Protein AF-A0A3D6BNG0-F1 (afdb_monomer_lite)

Organism: NCBI:txid1137281

Foldseek 3Di:
DQDLVPDVVSVVVVVVCVVVVPCVCVVVVVVVCVVVQQKDWPDWDQPCDDDPVDSDDTDTDMDGPPD

Sequence (67 aa):
MLNPGNNFVDYLSVQYFRKRNYLDGLANTLANMEAAGEIEIVQQQRSFIGSLYVDGYSIIAWRPKNA

Structure (mmCIF, N/CA/C/O backbone):
data_AF-A0A3D6BNG0-F1
#
_entry.id   AF-A0A3D6BNG0-F1
#
loop_
_atom_site.group_PDB
_atom_site.id
_atom_site.type_symbol
_atom_site.label_atom_id
_atom_site.label_alt_id
_atom_site.label_comp_id
_atom_site.label_asym_id
_atom_site.label_entity_id
_atom_site.label_seq_id
_atom_site.pdbx_PDB_ins_code
_atom_site.Cartn_x
_atom_site.Cartn_y
_atom_site.Cartn_z
_atom_site.occupancy
_atom_site.B_iso_or_equiv
_atom_site.auth_seq_id
_atom_site.auth_comp_id
_atom_site.auth_asym_id
_atom_site.auth_atom_id
_atom_site.pdbx_PDB_model_num
ATOM 1 N N . MET A 1 1 ? -3.765 -2.419 -15.957 1.00 62.41 1 MET A N 1
ATOM 2 C CA . MET A 1 1 ? -3.160 -3.116 -14.795 1.00 62.41 1 MET A CA 1
ATOM 3 C C . MET A 1 1 ? -1.809 -3.668 -15.224 1.00 62.41 1 MET A C 1
ATOM 5 O O . MET A 1 1 ? -1.663 -3.925 -16.412 1.00 62.41 1 MET A O 1
ATOM 9 N N . LEU A 1 2 ? -0.850 -3.810 -14.301 1.00 73.88 2 LEU A N 1
ATOM 10 C CA . LEU A 1 2 ? 0.451 -4.430 -14.596 1.00 73.88 2 LEU A CA 1
ATOM 11 C C . LEU A 1 2 ? 0.248 -5.884 -15.048 1.00 73.88 2 LEU A C 1
ATOM 13 O O . LEU A 1 2 ? -0.585 -6.585 -14.473 1.00 73.88 2 LEU A O 1
ATOM 17 N N . ASN A 1 3 ? 1.018 -6.338 -16.035 1.00 83.50 3 ASN A N 1
ATOM 18 C CA . ASN A 1 3 ? 1.043 -7.723 -16.499 1.00 83.50 3 ASN A CA 1
ATOM 19 C C . ASN A 1 3 ? 2.471 -8.296 -16.410 1.00 83.50 3 ASN A C 1
ATOM 21 O O . ASN A 1 3 ? 3.140 -8.483 -17.429 1.00 83.50 3 ASN A O 1
ATOM 25 N N . PRO A 1 4 ? 2.955 -8.605 -15.194 1.00 83.19 4 PRO A N 1
ATOM 26 C CA . PRO A 1 4 ? 4.324 -9.077 -14.986 1.00 83.19 4 PRO A CA 1
ATOM 27 C C . PRO A 1 4 ? 4.607 -10.453 -15.612 1.00 83.19 4 PRO A C 1
ATOM 29 O O . PRO A 1 4 ? 5.767 -10.831 -15.721 1.00 83.19 4 PRO A O 1
ATOM 32 N N . GLY A 1 5 ? 3.579 -11.204 -16.026 1.00 88.31 5 GLY A N 1
ATOM 33 C CA . GLY A 1 5 ? 3.747 -12.483 -16.723 1.00 88.31 5 GLY A CA 1
ATOM 34 C C . GLY A 1 5 ? 4.072 -12.342 -18.212 1.00 88.31 5 GLY A C 1
ATOM 35 O O . GLY A 1 5 ? 4.569 -13.290 -18.806 1.00 88.31 5 GLY A O 1
ATOM 36 N N . ASN A 1 6 ? 3.805 -11.174 -18.808 1.00 92.25 6 ASN A N 1
ATOM 37 C CA . ASN A 1 6 ? 3.951 -10.947 -20.251 1.00 92.25 6 ASN A CA 1
ATOM 38 C C . ASN A 1 6 ? 4.695 -9.642 -20.599 1.00 92.25 6 ASN A C 1
ATOM 40 O O . ASN A 1 6 ? 4.881 -9.334 -21.773 1.00 92.25 6 ASN A O 1
ATOM 44 N N . ASN A 1 7 ? 5.107 -8.860 -19.593 1.00 93.44 7 ASN A N 1
ATOM 45 C CA . ASN A 1 7 ? 5.853 -7.613 -19.749 1.00 93.44 7 ASN A CA 1
ATOM 46 C C . ASN A 1 7 ? 7.025 -7.558 -18.753 1.00 93.44 7 ASN A C 1
ATOM 48 O O . ASN A 1 7 ? 6.836 -7.531 -17.535 1.00 93.44 7 ASN A O 1
ATOM 52 N N . PHE A 1 8 ? 8.249 -7.503 -19.284 1.00 93.25 8 PHE A N 1
ATOM 53 C CA . PHE A 1 8 ? 9.475 -7.483 -18.485 1.00 93.25 8 PHE A CA 1
ATOM 54 C C . PHE A 1 8 ? 9.621 -6.216 -17.627 1.00 93.25 8 PHE A C 1
ATOM 56 O O . PHE A 1 8 ? 10.116 -6.291 -16.505 1.00 93.25 8 PHE A O 1
ATOM 63 N N . VAL A 1 9 ? 9.152 -5.061 -18.107 1.00 90.25 9 VAL A N 1
ATOM 64 C CA . VAL A 1 9 ? 9.193 -3.805 -17.340 1.00 90.25 9 VAL A CA 1
ATOM 65 C C . VAL A 1 9 ? 8.257 -3.886 -16.135 1.00 90.25 9 VAL A C 1
ATOM 67 O O . VAL A 1 9 ? 8.648 -3.515 -15.028 1.00 90.25 9 VAL A O 1
ATOM 70 N N . ASP A 1 10 ? 7.061 -4.450 -16.318 1.00 89.25 10 ASP A N 1
ATOM 71 C CA . ASP A 1 10 ? 6.114 -4.675 -15.221 1.00 89.25 10 ASP A CA 1
ATOM 72 C C . ASP A 1 10 ? 6.690 -5.649 -14.189 1.00 89.25 10 ASP A C 1
ATOM 74 O O . ASP A 1 10 ? 6.592 -5.411 -12.984 1.00 89.25 10 ASP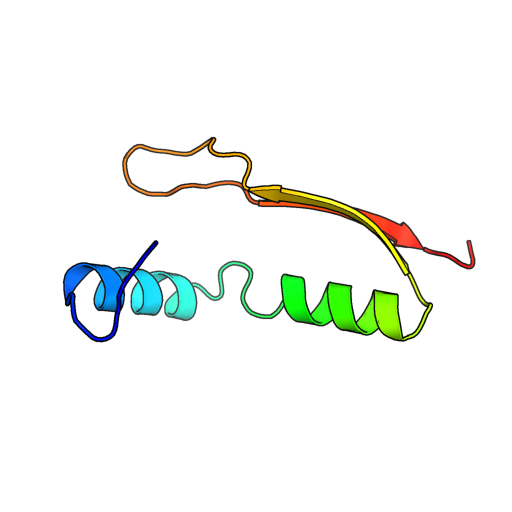 A O 1
ATOM 78 N N . TYR A 1 11 ? 7.348 -6.717 -14.651 1.00 92.69 11 TYR A N 1
ATOM 79 C CA . TYR A 1 11 ? 8.057 -7.649 -13.778 1.00 92.69 11 TYR A CA 1
ATOM 80 C C . TYR A 1 11 ? 9.138 -6.942 -12.950 1.00 92.69 11 TYR A C 1
ATOM 82 O O . TYR A 1 11 ? 9.142 -7.059 -11.723 1.00 92.69 11 TYR A O 1
ATOM 90 N N . LEU A 1 12 ? 10.028 -6.175 -13.589 1.00 92.31 12 LEU A N 1
ATOM 91 C CA . LEU A 1 12 ? 11.095 -5.450 -12.894 1.00 92.31 12 LEU A CA 1
ATOM 92 C C . LEU A 1 12 ? 10.544 -4.432 -11.891 1.00 92.31 12 LEU A C 1
ATOM 94 O O . LEU A 1 12 ? 11.081 -4.316 -10.789 1.00 92.31 12 LEU A O 1
ATOM 98 N N . SER A 1 13 ? 9.454 -3.744 -12.237 1.00 87.25 13 SER A N 1
ATOM 99 C CA . SER A 1 13 ? 8.752 -2.830 -11.333 1.00 87.25 13 SER A CA 1
ATOM 100 C C . SER A 1 13 ? 8.283 -3.558 -10.069 1.00 87.25 13 SER A C 1
ATOM 102 O O . SER A 1 13 ? 8.632 -3.160 -8.956 1.00 87.25 13 SER A O 1
ATOM 104 N N . VAL A 1 14 ? 7.597 -4.699 -10.219 1.00 87.00 14 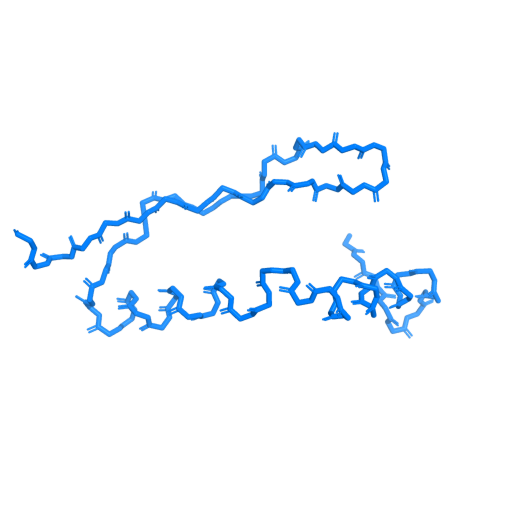VAL A N 1
ATOM 105 C CA . VAL A 1 14 ? 7.154 -5.527 -9.082 1.00 87.00 14 VAL A CA 1
ATOM 106 C C . VAL A 1 14 ? 8.338 -5.983 -8.222 1.00 87.00 14 VAL A C 1
ATOM 108 O O . VAL A 1 14 ? 8.276 -5.885 -6.996 1.00 87.00 14 VAL A O 1
ATOM 111 N N . GLN A 1 15 ? 9.431 -6.447 -8.835 1.00 91.00 15 GLN A N 1
ATOM 112 C CA . GLN A 1 15 ? 10.622 -6.884 -8.094 1.00 91.00 15 GLN A CA 1
ATOM 113 C C . GLN A 1 15 ? 11.284 -5.736 -7.324 1.00 91.00 15 GLN A C 1
ATOM 115 O O . GLN A 1 15 ? 11.717 -5.921 -6.185 1.00 91.00 15 GLN A O 1
ATOM 120 N N . TYR A 1 16 ? 11.330 -4.538 -7.907 1.00 89.38 16 TYR A N 1
ATOM 121 C CA . TYR A 1 16 ? 11.863 -3.350 -7.249 1.00 89.38 16 TYR A CA 1
ATOM 122 C C . TYR A 1 16 ? 11.064 -2.981 -5.990 1.00 89.38 16 TYR A C 1
ATOM 124 O O . TYR A 1 16 ? 11.661 -2.773 -4.931 1.00 89.38 16 TYR A O 1
ATOM 132 N N . PHE A 1 17 ? 9.728 -2.952 -6.064 1.00 86.38 17 PHE A N 1
ATOM 133 C CA . PHE A 1 17 ? 8.890 -2.640 -4.898 1.00 86.38 17 PHE A CA 1
ATOM 134 C C . PHE A 1 17 ? 8.973 -3.710 -3.806 1.00 86.38 17 PHE A C 1
ATOM 136 O O . PHE A 1 17 ? 9.108 -3.359 -2.632 1.00 86.38 17 PHE A O 1
ATOM 143 N N . ARG A 1 18 ? 8.995 -4.997 -4.183 1.00 87.69 18 ARG A N 1
ATOM 144 C CA . ARG A 1 18 ? 9.211 -6.110 -3.242 1.00 87.69 18 ARG A CA 1
ATOM 145 C C . ARG A 1 18 ? 10.548 -5.994 -2.521 1.00 87.69 18 ARG A C 1
ATOM 147 O O . ARG A 1 18 ? 10.594 -6.088 -1.301 1.00 87.69 18 ARG A O 1
ATOM 154 N N . LYS A 1 19 ? 11.632 -5.699 -3.248 1.00 91.31 19 LYS A N 1
ATOM 155 C CA . LYS A 1 19 ? 12.962 -5.491 -2.652 1.00 91.31 19 LYS A CA 1
ATOM 156 C C . LYS A 1 19 ? 12.971 -4.355 -1.622 1.00 91.31 19 LYS A C 1
ATOM 158 O O . LYS A 1 19 ? 13.726 -4.413 -0.657 1.00 91.31 19 LYS A O 1
ATOM 163 N N . ARG A 1 20 ? 12.153 -3.318 -1.822 1.00 88.44 20 ARG A N 1
ATOM 164 C CA . ARG A 1 20 ? 12.015 -2.192 -0.883 1.00 88.44 20 ARG A CA 1
ATOM 165 C C . ARG A 1 20 ? 11.114 -2.499 0.310 1.00 88.44 20 ARG A C 1
ATOM 167 O O . ARG A 1 20 ? 11.011 -1.645 1.185 1.00 88.44 20 ARG A O 1
ATOM 174 N N . ASN A 1 21 ? 10.460 -3.663 0.330 1.00 85.56 21 ASN A N 1
ATOM 175 C CA . ASN A 1 21 ? 9.446 -4.027 1.316 1.00 85.56 21 ASN A CA 1
ATOM 176 C C . ASN A 1 21 ? 8.366 -2.935 1.465 1.00 85.56 21 ASN A C 1
ATOM 178 O O . ASN A 1 21 ? 7.890 -2.638 2.560 1.00 85.56 21 ASN A O 1
ATOM 182 N N . TYR A 1 22 ? 8.041 -2.251 0.361 1.00 80.12 22 TYR A N 1
ATOM 183 C CA . TYR A 1 22 ? 7.133 -1.111 0.401 1.00 80.12 22 TYR A CA 1
ATOM 184 C C . TYR A 1 22 ? 5.689 -1.604 0.445 1.00 80.12 22 TYR A C 1
ATOM 186 O O . TYR A 1 22 ? 5.174 -2.089 -0.560 1.00 80.12 22 TYR A O 1
ATOM 194 N N . LEU A 1 23 ? 5.056 -1.456 1.613 1.00 79.31 23 LEU A N 1
ATOM 195 C CA . LEU A 1 23 ? 3.667 -1.854 1.882 1.00 79.31 23 LEU A CA 1
ATOM 196 C C . LEU A 1 23 ? 3.385 -3.351 1.663 1.00 79.31 23 LEU A C 1
ATOM 198 O O . LEU A 1 23 ? 2.219 -3.746 1.598 1.00 79.31 23 LEU A O 1
ATOM 202 N N . ASP A 1 24 ? 4.428 -4.181 1.565 1.00 84.81 24 ASP A N 1
ATOM 203 C CA . ASP A 1 24 ? 4.255 -5.621 1.407 1.00 84.81 24 ASP A CA 1
ATOM 204 C C . ASP A 1 24 ? 3.559 -6.190 2.649 1.00 84.81 24 ASP A C 1
ATOM 206 O O . ASP A 1 24 ? 3.868 -5.831 3.786 1.00 84.81 24 ASP A O 1
ATOM 210 N N . GLY A 1 25 ? 2.535 -7.007 2.425 1.00 88.88 25 GLY A N 1
ATOM 211 C CA . GLY A 1 25 ? 1.695 -7.564 3.485 1.00 88.88 25 GLY A CA 1
ATOM 212 C C . GLY A 1 25 ? 0.710 -6.600 4.167 1.00 88.88 25 GLY A C 1
ATOM 213 O O . GLY A 1 25 ? -0.285 -7.088 4.691 1.00 88.88 25 GLY A O 1
ATOM 214 N N . LEU A 1 26 ? 0.887 -5.270 4.123 1.00 90.00 26 LEU A N 1
ATOM 215 C CA . LEU A 1 26 ? 0.049 -4.316 4.880 1.00 90.00 26 LEU A CA 1
ATOM 216 C C . LEU A 1 26 ? -1.454 -4.493 4.616 1.00 90.00 26 LEU A C 1
ATOM 218 O O . LEU A 1 26 ? -2.238 -4.633 5.551 1.00 90.00 26 LEU A O 1
ATOM 222 N N . ALA A 1 27 ? -1.854 -4.484 3.342 1.00 89.75 27 ALA A N 1
ATOM 223 C CA . ALA A 1 27 ? -3.264 -4.585 2.967 1.00 89.75 27 ALA A CA 1
ATOM 224 C C . ALA A 1 27 ? -3.879 -5.929 3.395 1.00 89.75 27 ALA A C 1
ATOM 226 O O . ALA A 1 27 ? -5.001 -5.957 3.891 1.00 89.75 27 ALA A O 1
ATOM 227 N N . ASN A 1 28 ? -3.124 -7.024 3.257 1.00 92.81 28 ASN A N 1
ATOM 228 C CA . ASN A 1 28 ? -3.572 -8.357 3.666 1.00 92.81 28 ASN A CA 1
ATOM 229 C C . ASN A 1 28 ? -3.704 -8.457 5.188 1.00 92.81 28 ASN A C 1
ATOM 231 O O . ASN A 1 28 ? -4.680 -9.009 5.682 1.00 92.81 28 ASN A O 1
ATOM 235 N N . THR A 1 29 ? -2.752 -7.896 5.935 1.00 95.56 29 THR A N 1
ATOM 236 C CA . THR A 1 29 ? -2.801 -7.867 7.399 1.00 95.56 29 THR A CA 1
ATOM 237 C C . THR A 1 29 ? -4.037 -7.122 7.889 1.00 95.56 29 THR A C 1
ATOM 239 O O . THR A 1 29 ? -4.777 -7.662 8.704 1.00 95.56 29 THR A O 1
ATOM 242 N N . LEU A 1 30 ? -4.315 -5.927 7.353 1.00 95.75 30 LEU A N 1
ATOM 243 C CA . LEU A 1 30 ? -5.499 -5.1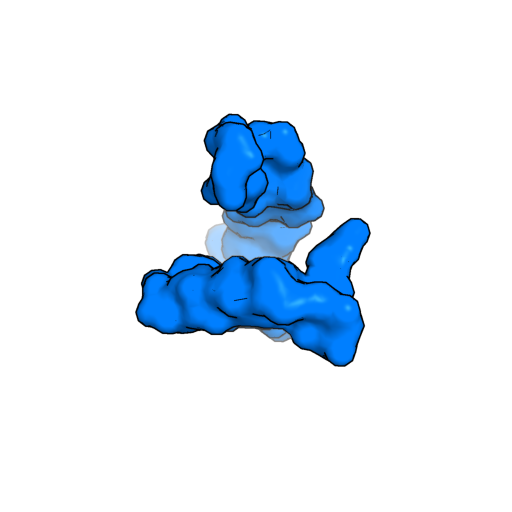54 7.741 1.00 95.75 30 LEU A CA 1
ATOM 244 C C . LEU A 1 30 ? -6.805 -5.877 7.383 1.00 95.75 30 LEU A C 1
ATOM 246 O O . LEU A 1 30 ? -7.713 -5.920 8.207 1.00 95.75 30 LEU A O 1
ATOM 250 N N . ALA A 1 31 ? -6.886 -6.503 6.204 1.00 95.38 31 ALA A N 1
ATOM 251 C CA . ALA A 1 31 ? -8.053 -7.297 5.814 1.00 95.38 31 ALA A CA 1
ATOM 252 C C . ALA A 1 31 ? -8.286 -8.491 6.759 1.00 95.38 31 ALA A C 1
ATOM 254 O O . ALA A 1 31 ? -9.419 -8.764 7.151 1.00 95.38 31 ALA A O 1
ATOM 255 N N . ASN A 1 32 ? -7.216 -9.173 7.180 1.00 97.62 32 ASN A N 1
ATOM 256 C CA . ASN A 1 32 ? -7.310 -10.271 8.143 1.00 97.62 32 ASN A CA 1
ATOM 257 C C . ASN A 1 32 ? -7.764 -9.784 9.528 1.00 97.62 32 ASN A C 1
ATOM 259 O O . ASN A 1 32 ? -8.600 -10.432 10.152 1.00 97.62 32 ASN A O 1
ATOM 263 N N . MET A 1 33 ? -7.256 -8.640 9.996 1.00 97.50 33 MET A N 1
ATOM 264 C CA . MET A 1 33 ? -7.674 -8.039 11.271 1.00 97.50 33 MET A CA 1
ATOM 265 C C . MET A 1 33 ? -9.141 -7.592 11.243 1.00 97.50 33 MET A C 1
ATOM 267 O O . MET A 1 33 ? -9.862 -7.748 12.229 1.00 97.50 33 MET A O 1
ATOM 271 N N . GLU A 1 34 ? -9.612 -7.057 10.115 1.00 97.12 34 GLU A N 1
ATOM 272 C CA . GLU A 1 34 ? -11.025 -6.719 9.938 1.00 97.12 34 GLU A CA 1
ATOM 273 C C . GLU A 1 34 ? -11.910 -7.973 9.961 1.00 97.12 34 GLU A C 1
ATOM 275 O O . GLU A 1 34 ? -12.936 -7.985 10.648 1.00 97.12 34 GLU A O 1
ATOM 280 N N . ALA A 1 35 ? -11.489 -9.043 9.276 1.00 97.12 35 ALA A N 1
ATOM 281 C CA . ALA A 1 35 ? -12.179 -10.333 9.280 1.00 97.12 35 ALA A CA 1
ATOM 282 C C . ALA A 1 35 ? -12.209 -10.987 10.674 1.00 97.12 35 ALA A C 1
ATOM 284 O O . ALA A 1 35 ? -13.194 -11.634 11.026 1.00 97.12 35 ALA A O 1
ATOM 285 N N . ALA A 1 36 ? -11.167 -10.781 11.484 1.00 97.38 36 ALA A N 1
ATOM 286 C CA . ALA A 1 36 ? -11.113 -11.199 12.886 1.00 97.38 36 ALA A CA 1
ATOM 287 C C . ALA A 1 36 ? -11.974 -10.324 13.823 1.00 97.38 36 ALA A C 1
ATOM 289 O O . ALA A 1 36 ? -12.142 -10.655 14.995 1.00 97.38 36 ALA A O 1
ATOM 290 N N . GLY A 1 37 ? -12.539 -9.219 13.324 1.00 96.25 37 GLY A N 1
ATOM 291 C CA . GLY A 1 37 ? -13.370 -8.303 14.107 1.00 96.25 37 GLY A CA 1
ATOM 292 C C . GLY A 1 37 ? -12.585 -7.338 14.999 1.00 96.25 37 GLY A C 1
ATOM 293 O O . GLY A 1 37 ? -13.189 -6.669 15.834 1.00 96.25 37 GLY A O 1
ATOM 294 N N . GLU A 1 38 ? -11.266 -7.232 14.826 1.00 97.31 38 GLU A N 1
ATOM 295 C CA . GLU A 1 38 ? -10.400 -6.366 15.637 1.00 97.31 38 GLU A CA 1
ATOM 296 C C . GLU A 1 38 ? -10.502 -4.893 15.212 1.00 97.31 38 GLU A C 1
ATOM 298 O O . GLU A 1 38 ? -10.517 -3.980 16.046 1.00 97.31 38 GLU A O 1
ATOM 303 N N . ILE A 1 39 ? -10.606 -4.661 13.902 1.00 97.88 39 ILE A N 1
ATOM 304 C CA . ILE A 1 39 ? -10.688 -3.329 13.297 1.00 97.88 39 ILE A CA 1
ATOM 305 C C . ILE A 1 39 ? -11.859 -3.224 12.315 1.00 97.88 39 ILE A C 1
ATOM 307 O O . ILE A 1 39 ? -12.510 -4.207 11.954 1.00 97.88 39 ILE A O 1
ATOM 311 N N . GLU A 1 40 ? -12.119 -1.999 11.883 1.00 97.50 40 GLU A N 1
ATOM 312 C CA . GLU A 1 40 ? -12.983 -1.640 10.763 1.00 97.50 40 GLU A CA 1
ATOM 313 C C . GLU A 1 40 ? -12.167 -0.814 9.767 1.00 97.50 40 GLU A C 1
ATOM 315 O O . GLU A 1 40 ? -11.559 0.193 10.148 1.00 97.50 40 GLU A O 1
ATOM 320 N N . ILE A 1 41 ? -12.154 -1.220 8.500 1.00 97.06 41 ILE A N 1
ATOM 321 C CA . ILE A 1 41 ? -11.572 -0.457 7.399 1.00 97.06 41 ILE A CA 1
ATOM 322 C C . ILE A 1 41 ? -12.624 0.550 6.928 1.00 97.06 41 ILE A C 1
ATOM 324 O O . ILE A 1 41 ? -13.629 0.212 6.314 1.00 97.06 41 ILE A O 1
ATOM 328 N N . VAL A 1 42 ? -12.374 1.825 7.219 1.00 97.19 42 VAL A N 1
ATOM 329 C CA . VAL A 1 42 ? -13.267 2.947 6.891 1.00 97.19 42 VAL A CA 1
ATOM 330 C C . VAL A 1 42 ? -13.103 3.373 5.433 1.00 97.19 42 VAL A C 1
ATOM 332 O O . VAL A 1 42 ? -14.058 3.791 4.788 1.00 97.19 42 VAL A O 1
ATOM 335 N N . GLN A 1 43 ? -11.879 3.287 4.910 1.00 94.31 43 GLN A N 1
ATOM 336 C CA . GLN A 1 43 ? -11.560 3.648 3.534 1.00 94.31 43 GLN A CA 1
ATOM 337 C C . GLN A 1 43 ? -10.406 2.789 3.035 1.00 94.31 43 GLN A C 1
ATOM 339 O O . GLN A 1 43 ? -9.377 2.690 3.700 1.00 94.31 43 GLN A O 1
ATOM 344 N N . GLN A 1 44 ? -10.531 2.261 1.822 1.00 92.12 44 GLN A N 1
ATOM 345 C CA . GLN A 1 44 ? -9.420 1.673 1.087 1.00 92.12 44 GLN A CA 1
ATOM 346 C C . GLN A 1 44 ? -9.518 2.106 -0.369 1.00 92.12 44 GLN A C 1
ATOM 348 O O . GLN A 1 44 ? -10.424 1.705 -1.094 1.00 92.12 44 GLN A O 1
ATOM 353 N N . GLN A 1 45 ? -8.589 2.953 -0.804 1.00 88.69 45 GLN A N 1
ATOM 354 C CA . GLN A 1 45 ? -8.567 3.421 -2.182 1.00 88.69 45 GLN A CA 1
ATOM 355 C C . GLN A 1 45 ? -7.155 3.649 -2.697 1.00 88.69 45 GLN A C 1
ATOM 357 O O . GLN A 1 45 ? -6.231 4.029 -1.972 1.00 88.69 45 GLN A O 1
ATOM 362 N N . ARG A 1 46 ? -7.018 3.479 -4.008 1.00 83.12 46 ARG A N 1
ATOM 363 C CA . ARG A 1 46 ? -5.890 4.013 -4.757 1.00 83.12 46 ARG A CA 1
ATOM 364 C C . ARG A 1 46 ? -6.098 5.519 -4.887 1.00 83.12 46 ARG A C 1
ATOM 366 O O . ARG A 1 46 ? -7.163 5.940 -5.327 1.00 83.12 46 ARG A O 1
ATOM 373 N N . SER A 1 47 ? -5.117 6.324 -4.484 1.00 81.94 47 SER A N 1
ATOM 374 C CA . SER A 1 47 ? -5.259 7.783 -4.581 1.00 81.94 47 SER A CA 1
ATOM 375 C C . SER A 1 47 ? -5.232 8.281 -6.026 1.00 81.94 47 SER A C 1
ATOM 377 O O . SER A 1 47 ? -5.746 9.360 -6.291 1.00 81.94 47 SER A O 1
ATOM 379 N N . PHE A 1 48 ? -4.624 7.512 -6.943 1.00 77.56 48 PHE A N 1
ATOM 380 C CA . PHE A 1 48 ? -4.270 7.951 -8.300 1.00 77.56 48 PHE A CA 1
ATOM 381 C C . PHE A 1 48 ? -3.387 9.209 -8.309 1.00 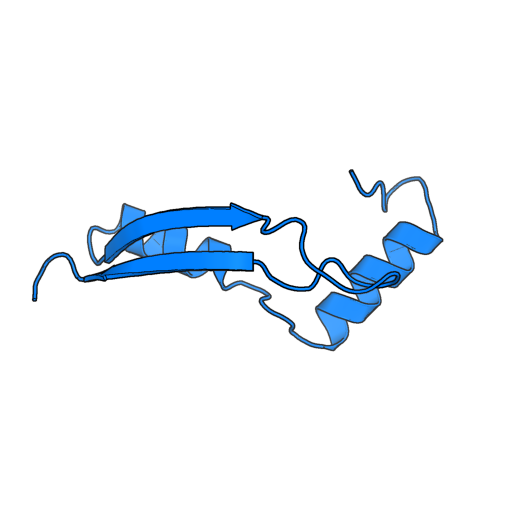77.56 48 PHE A C 1
ATOM 383 O O . PHE A 1 48 ? -3.255 9.882 -9.331 1.00 77.56 48 PHE A O 1
ATOM 390 N N . ILE A 1 49 ? -2.781 9.525 -7.164 1.00 75.75 49 ILE A N 1
ATOM 391 C CA . ILE A 1 49 ? -1.866 10.634 -6.966 1.00 75.75 49 ILE A CA 1
ATOM 392 C C . ILE A 1 49 ? -0.487 10.019 -6.760 1.00 75.75 49 ILE A C 1
ATOM 394 O O . ILE A 1 49 ? -0.270 9.133 -5.932 1.00 75.75 49 ILE A O 1
ATOM 398 N N . GLY A 1 50 ? 0.477 10.504 -7.527 1.00 74.06 50 GLY A N 1
ATOM 399 C CA . GLY A 1 50 ? 1.827 9.982 -7.503 1.00 74.06 50 GLY A CA 1
ATOM 400 C C . GLY A 1 50 ? 2.761 10.792 -8.379 1.00 74.06 50 GLY A C 1
ATOM 401 O O . GLY A 1 50 ? 2.428 11.870 -8.867 1.00 74.06 50 GLY A O 1
ATOM 402 N N . SER A 1 51 ? 3.954 10.252 -8.567 1.00 74.06 51 SER A N 1
ATOM 403 C CA . SER A 1 51 ? 4.914 10.758 -9.540 1.00 74.06 51 SER A CA 1
ATOM 404 C C . SER A 1 51 ? 4.671 10.132 -10.912 1.00 74.06 51 SER A C 1
ATOM 406 O O . SER A 1 51 ? 4.003 9.105 -11.029 1.00 74.06 51 SER A O 1
ATOM 408 N N . LEU A 1 52 ? 5.319 10.690 -11.938 1.00 67.38 52 LEU A N 1
ATOM 409 C CA . LEU A 1 52 ? 5.373 10.107 -13.282 1.00 67.38 52 LEU A CA 1
ATOM 410 C C . LEU A 1 52 ? 5.778 8.619 -13.282 1.00 67.38 52 LEU A C 1
ATOM 412 O O . LEU A 1 52 ? 5.359 7.865 -14.153 1.00 67.38 52 LEU A O 1
ATOM 416 N N . TYR A 1 53 ? 6.590 8.201 -12.307 1.00 69.88 53 TYR A N 1
ATOM 417 C CA . TYR A 1 53 ? 7.194 6.868 -12.261 1.00 69.88 53 TYR A CA 1
ATOM 418 C C . TYR A 1 53 ? 6.555 5.931 -11.237 1.00 69.88 53 TYR A C 1
ATOM 420 O O . TYR A 1 53 ? 6.768 4.723 -11.290 1.00 69.88 53 TYR A O 1
ATOM 428 N N . VAL A 1 54 ? 5.806 6.475 -10.280 1.00 69.69 54 VAL A N 1
ATOM 429 C CA . VAL A 1 54 ? 5.259 5.724 -9.151 1.00 69.69 54 VAL A CA 1
ATOM 430 C C . VAL A 1 54 ? 3.926 6.332 -8.766 1.00 69.69 54 VAL A C 1
ATOM 432 O O . VAL A 1 54 ? 3.889 7.466 -8.285 1.00 69.69 54 VAL A O 1
ATOM 435 N N . ASP A 1 55 ? 2.857 5.557 -8.917 1.00 68.25 55 ASP A N 1
ATOM 436 C CA . ASP A 1 55 ? 1.597 5.843 -8.240 1.00 68.25 55 ASP A CA 1
ATOM 437 C C . ASP A 1 55 ? 1.818 5.626 -6.739 1.00 68.25 55 ASP A C 1
ATOM 439 O O . ASP A 1 55 ? 2.048 4.504 -6.286 1.00 68.25 55 ASP A O 1
ATOM 443 N N . GLY A 1 56 ? 1.955 6.735 -6.014 1.00 65.75 56 GLY A N 1
ATOM 444 C CA . GLY A 1 56 ? 2.766 6.790 -4.800 1.00 65.75 56 GLY A CA 1
ATOM 445 C C . GLY A 1 56 ? 1.995 6.557 -3.518 1.0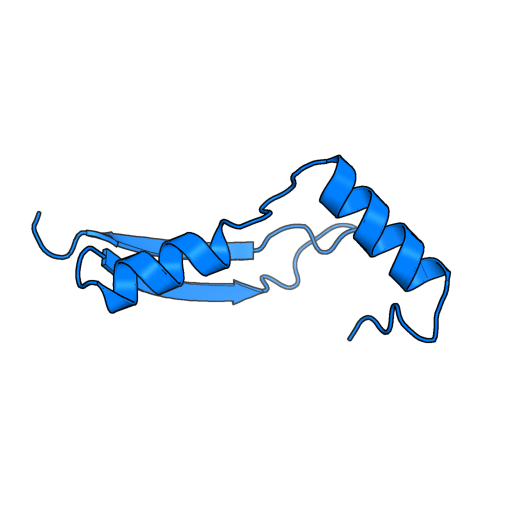0 65.75 56 GLY A C 1
ATOM 446 O O . GLY A 1 56 ? 2.613 6.267 -2.497 1.00 65.75 56 GLY A O 1
ATOM 447 N N . TYR A 1 57 ? 0.670 6.690 -3.546 1.00 74.81 57 TYR A N 1
ATOM 448 C CA . TYR A 1 57 ? -0.089 6.781 -2.307 1.00 74.81 57 TYR A CA 1
ATOM 449 C C . TYR A 1 57 ? -1.315 5.871 -2.338 1.00 74.81 57 TYR A C 1
ATOM 451 O O . TYR A 1 57 ? -2.286 6.090 -3.066 1.00 74.81 57 TYR A O 1
ATOM 459 N N . SER A 1 58 ? -1.267 4.834 -1.507 1.00 80.94 58 SER A N 1
ATOM 460 C CA . SER A 1 58 ? -2.454 4.082 -1.100 1.00 80.94 58 SER A CA 1
ATOM 461 C C . SER A 1 58 ? -3.073 4.812 0.088 1.00 80.94 58 SER A C 1
ATOM 463 O O . SER A 1 58 ? -2.344 5.193 1.003 1.00 80.94 58 SER A O 1
ATOM 465 N N . ILE A 1 59 ? -4.389 5.013 0.093 1.00 88.75 59 ILE A N 1
ATOM 466 C CA . ILE A 1 59 ? -5.097 5.573 1.249 1.00 88.75 59 ILE A CA 1
ATOM 467 C C . ILE A 1 59 ? -5.856 4.427 1.903 1.00 88.75 59 ILE A C 1
ATOM 469 O O . ILE A 1 59 ? -6.781 3.877 1.304 1.00 88.75 59 ILE A O 1
ATOM 473 N N . ILE A 1 60 ? -5.444 4.073 3.120 1.00 92.88 60 ILE A N 1
ATOM 474 C CA . ILE A 1 60 ? -6.130 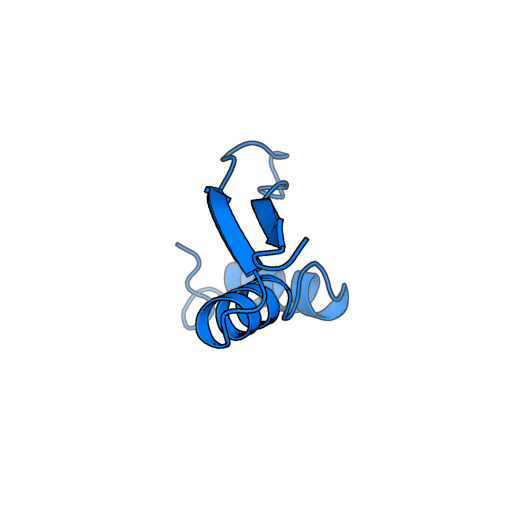3.092 3.957 1.00 92.88 60 ILE A CA 1
ATOM 475 C C . ILE A 1 60 ? -6.398 3.745 5.311 1.00 92.88 60 ILE A C 1
ATOM 477 O O . ILE A 1 60 ? -5.460 4.033 6.050 1.00 92.88 60 ILE A O 1
ATOM 481 N N . ALA A 1 61 ? -7.666 4.004 5.616 1.00 94.69 61 ALA A N 1
ATOM 482 C CA . ALA A 1 61 ? -8.102 4.507 6.913 1.00 94.69 61 ALA A CA 1
ATOM 483 C C . ALA A 1 61 ? -8.850 3.395 7.644 1.00 94.69 61 ALA A C 1
ATOM 485 O O . ALA A 1 61 ? -9.731 2.758 7.068 1.00 94.69 61 ALA A O 1
ATOM 486 N N . TRP A 1 62 ? -8.506 3.167 8.905 1.00 96.56 62 TRP A N 1
ATOM 487 C CA . TRP A 1 62 ? -9.109 2.136 9.741 1.00 96.56 62 TRP A CA 1
ATOM 488 C C . TRP A 1 62 ? -9.230 2.624 11.183 1.00 96.56 62 TRP A C 1
ATOM 490 O O . TRP A 1 62 ? -8.552 3.571 11.588 1.00 96.56 62 TRP A O 1
ATOM 500 N N . ARG A 1 63 ? -10.103 1.977 11.953 1.00 96.69 63 ARG A N 1
ATOM 501 C CA . ARG A 1 63 ? -10.283 2.230 13.388 1.00 96.69 63 ARG A CA 1
ATOM 502 C C . ARG A 1 63 ? -10.450 0.918 14.162 1.00 96.69 63 ARG A C 1
ATOM 504 O O . ARG A 1 63 ? -10.939 -0.051 13.583 1.00 96.69 63 ARG A O 1
ATOM 511 N N . PRO A 1 64 ? -10.065 0.858 15.447 1.00 97.00 64 PRO A N 1
ATOM 512 C CA . PRO A 1 64 ? -10.373 -0.287 16.304 1.00 97.00 64 PRO A CA 1
ATOM 513 C C . PRO A 1 64 ? -11.887 -0.415 16.527 1.00 97.00 64 PRO A C 1
ATOM 515 O O . PRO A 1 64 ? -12.580 0.598 16.630 1.00 97.00 64 PRO A O 1
ATOM 518 N N . LYS A 1 65 ? -12.399 -1.648 16.639 1.00 91.50 65 LYS A N 1
ATOM 519 C CA . LYS A 1 65 ? -13.815 -1.899 16.977 1.00 91.50 65 LYS A CA 1
ATOM 520 C C . LYS A 1 65 ? -14.102 -1.919 18.485 1.00 91.50 65 LYS A C 1
ATOM 522 O O . LYS A 1 65 ? -15.239 -1.683 18.872 1.00 91.50 65 LYS A O 1
ATOM 527 N N . ASN A 1 66 ? -13.086 -2.152 19.319 1.00 77.88 66 ASN A N 1
ATOM 528 C CA . ASN A 1 66 ? -13.217 -2.314 20.777 1.00 77.88 66 ASN A CA 1
ATOM 529 C C . ASN A 1 66 ? -12.487 -1.216 21.585 1.00 77.88 66 ASN A C 1
ATOM 531 O O . ASN A 1 66 ? -11.872 -1.530 22.604 1.00 77.88 66 ASN A O 1
ATOM 535 N N . ALA A 1 67 ? -12.482 0.035 21.110 1.00 58.38 67 ALA A N 1
ATOM 536 C CA . ALA A 1 67 ? -11.902 1.168 21.847 1.00 58.38 67 ALA A CA 1
ATOM 537 C C . ALA A 1 67 ? -12.898 1.808 22.821 1.00 58.38 67 ALA A C 1
ATOM 539 O O . ALA A 1 67 ? -14.093 1.899 22.458 1.00 58.38 67 ALA A O 1
#

Radius of gyration: 14.8 Å; chains: 1; bounding box: 27×23×42 Å

Secondary structure (DSSP, 8-state):
---TTT-HHHHHHHHHHHHTT-STTHHHHHHHHHHTTSEEEEEEEE---EETTEE--EEEEEEES--

pLDDT: mean 86.92, std 9.87, range [58.38, 97.88]